Protein AF-A0A948C417-F1 (afdb_monomer_lite)

Structure (mmCIF, N/CA/C/O backbone):
data_AF-A0A948C417-F1
#
_entry.id   AF-A0A948C417-F1
#
loop_
_atom_site.group_PDB
_atom_site.id
_atom_site.type_symbol
_atom_site.label_atom_id
_atom_site.label_alt_id
_atom_site.label_comp_id
_atom_site.label_asym_id
_atom_site.label_entity_id
_atom_site.label_seq_id
_atom_site.pdbx_PDB_ins_code
_atom_site.Cartn_x
_atom_site.Cartn_y
_atom_site.Cartn_z
_atom_site.occupancy
_atom_site.B_iso_or_equiv
_atom_site.auth_seq_id
_atom_site.auth_comp_id
_atom_site.auth_asym_id
_atom_site.auth_atom_id
_atom_site.pdbx_PDB_model_num
ATOM 1 N N . MET A 1 1 ? 12.065 -10.168 -1.397 1.00 90.38 1 MET A N 1
ATOM 2 C CA . MET A 1 1 ? 12.237 -9.503 -0.080 1.00 90.38 1 MET A CA 1
ATOM 3 C C . MET A 1 1 ? 10.864 -9.201 0.503 1.00 90.38 1 MET A C 1
ATOM 5 O O . MET A 1 1 ? 9.954 -8.942 -0.272 1.00 90.38 1 MET A O 1
ATOM 9 N N . ILE A 1 2 ? 10.707 -9.248 1.830 1.00 92.25 2 ILE A N 1
ATOM 10 C CA . ILE A 1 2 ? 9.417 -9.048 2.515 1.00 92.25 2 ILE A CA 1
ATOM 11 C C . ILE A 1 2 ? 9.631 -8.093 3.697 1.00 92.25 2 ILE A C 1
ATOM 13 O O . ILE A 1 2 ? 10.535 -8.316 4.501 1.00 92.25 2 ILE A O 1
ATOM 17 N N . PHE A 1 3 ? 8.817 -7.040 3.799 1.00 92.94 3 PHE A N 1
ATOM 18 C CA . PHE A 1 3 ? 8.924 -5.995 4.823 1.00 92.94 3 PHE A CA 1
ATOM 19 C C . PHE A 1 3 ? 7.574 -5.759 5.500 1.00 92.94 3 PHE A C 1
ATOM 21 O O . PHE A 1 3 ? 6.584 -5.539 4.812 1.00 92.94 3 PHE A O 1
ATOM 28 N N . GLN A 1 4 ? 7.519 -5.768 6.832 1.00 92.75 4 GLN A N 1
ATOM 29 C CA . GLN A 1 4 ? 6.282 -5.484 7.568 1.00 92.75 4 GLN A CA 1
ATOM 30 C C . GLN A 1 4 ? 6.009 -3.978 7.629 1.00 92.75 4 GLN A C 1
ATOM 32 O O . GLN A 1 4 ? 6.925 -3.198 7.909 1.00 92.75 4 GLN A O 1
ATOM 37 N N . ILE A 1 5 ? 4.750 -3.571 7.444 1.00 91.94 5 ILE A N 1
ATOM 38 C CA . ILE A 1 5 ? 4.326 -2.192 7.699 1.00 91.94 5 ILE A CA 1
ATOM 39 C C . ILE A 1 5 ? 3.771 -2.087 9.122 1.00 91.94 5 ILE A C 1
ATOM 41 O O . ILE A 1 5 ? 2.879 -2.831 9.517 1.00 91.94 5 ILE A O 1
ATOM 45 N N . SER A 1 6 ? 4.285 -1.133 9.901 1.00 91.81 6 SER A N 1
ATOM 46 C CA . SER A 1 6 ? 3.744 -0.809 11.224 1.00 91.81 6 SER A CA 1
ATOM 47 C C . SER A 1 6 ? 2.848 0.426 11.161 1.00 91.81 6 SER A C 1
ATOM 49 O O . SER A 1 6 ? 3.296 1.509 10.779 1.00 91.81 6 SER A O 1
ATOM 51 N N . TYR A 1 7 ? 1.600 0.283 11.614 1.00 93.44 7 TYR A N 1
ATOM 52 C CA . TYR A 1 7 ? 0.636 1.385 11.714 1.00 93.44 7 TYR A CA 1
ATOM 53 C C . TYR A 1 7 ? 0.448 1.931 13.126 1.00 93.44 7 TYR A C 1
ATOM 55 O O . TYR A 1 7 ? -0.342 2.852 13.318 1.00 93.44 7 TYR A O 1
ATOM 63 N N . ALA A 1 8 ? 1.222 1.448 14.100 1.00 93.38 8 ALA A N 1
ATOM 64 C CA . ALA A 1 8 ? 1.035 1.748 15.522 1.00 93.38 8 ALA A CA 1
ATOM 65 C C . ALA A 1 8 ? 1.037 3.251 15.861 1.00 93.38 8 ALA A C 1
ATOM 67 O O . ALA A 1 8 ? 0.480 3.670 16.873 1.00 93.38 8 ALA A O 1
ATOM 68 N N . LYS A 1 9 ? 1.684 4.084 15.038 1.00 93.81 9 LYS A N 1
ATOM 69 C CA . LYS A 1 9 ? 1.646 5.545 15.185 1.00 93.81 9 LYS A CA 1
ATOM 70 C C . LYS A 1 9 ? 0.296 6.139 14.765 1.00 93.81 9 LYS A C 1
ATOM 72 O O . LYS A 1 9 ? -0.168 7.074 15.403 1.00 93.81 9 LYS A O 1
ATOM 77 N N . TYR A 1 10 ? -0.298 5.620 13.697 1.00 92.38 10 TYR A N 1
ATOM 78 C CA . TYR A 1 10 ? -1.516 6.142 13.078 1.00 92.38 10 TYR A CA 1
ATOM 79 C C . TYR A 1 10 ? -2.774 5.605 13.757 1.00 92.38 10 TYR A C 1
ATOM 81 O O . TYR A 1 10 ? -3.734 6.344 13.913 1.00 92.38 10 TYR A O 1
ATOM 89 N N . GLU A 1 11 ? -2.729 4.373 14.264 1.00 93.38 11 GLU A N 1
ATOM 90 C CA . GLU A 1 11 ? -3.813 3.762 15.052 1.00 93.38 11 GLU A CA 1
ATOM 91 C C . GLU A 1 11 ? -4.072 4.475 16.386 1.00 93.38 11 GLU A C 1
ATOM 93 O O . GLU A 1 11 ? -5.110 4.281 17.000 1.00 93.38 11 GLU A O 1
ATOM 98 N N . LYS A 1 12 ? -3.140 5.322 16.839 1.00 94.31 12 LYS A N 1
ATOM 99 C CA . LYS A 1 12 ? -3.321 6.186 18.018 1.00 94.31 12 LYS A CA 1
ATOM 100 C C . LYS A 1 12 ? -4.044 7.497 17.713 1.00 94.31 12 LYS A C 1
ATOM 102 O O . LYS A 1 12 ? -4.354 8.237 18.640 1.00 94.31 12 LYS A O 1
ATOM 107 N N . VAL A 1 13 ? -4.189 7.832 16.434 1.00 96.19 13 VAL A N 1
ATOM 108 C CA . VAL A 1 13 ? -4.644 9.149 15.965 1.00 96.19 13 VAL A CA 1
ATOM 109 C C . VAL A 1 13 ? -5.923 9.028 15.145 1.00 96.19 13 VAL A C 1
ATOM 111 O O . VAL A 1 13 ? -6.763 9.918 15.204 1.00 96.19 13 VAL A O 1
ATOM 114 N N . TYR A 1 14 ? -6.066 7.935 14.399 1.00 95.06 14 TYR A N 1
ATOM 115 C CA . TYR A 1 14 ? -7.154 7.699 13.463 1.00 95.06 14 TYR A CA 1
ATOM 116 C C . TYR A 1 14 ? -7.905 6.419 13.810 1.00 95.06 14 TYR A C 1
ATOM 118 O O . TYR A 1 14 ? -7.303 5.433 14.237 1.00 95.06 14 TYR A O 1
ATOM 126 N N . GLU A 1 15 ? -9.207 6.408 13.528 1.00 94.12 15 GLU A N 1
ATOM 127 C CA . GLU A 1 15 ? -10.091 5.267 13.768 1.00 94.12 15 GLU A CA 1
ATOM 128 C C . GLU A 1 15 ? -11.013 5.005 12.565 1.00 94.12 15 GLU A C 1
ATOM 130 O O . GLU A 1 15 ? -11.184 5.847 11.679 1.00 94.12 15 GLU A O 1
ATOM 135 N N . GLY A 1 16 ? -11.607 3.808 12.518 1.00 94.00 16 GLY A N 1
ATOM 136 C CA . GLY A 1 16 ? -12.626 3.441 11.532 1.00 94.00 16 GLY A CA 1
ATOM 137 C C . GLY A 1 16 ? -12.200 3.666 10.075 1.00 94.00 16 GLY A C 1
ATOM 138 O O . GLY A 1 16 ? -11.131 3.234 9.645 1.00 94.00 16 GLY A O 1
ATOM 139 N N . ALA A 1 17 ? -13.060 4.333 9.303 1.00 95.06 17 ALA A N 1
ATOM 140 C CA . ALA A 1 17 ? -12.845 4.570 7.875 1.00 95.06 17 ALA A CA 1
ATOM 141 C C . ALA A 1 17 ? -11.637 5.477 7.580 1.00 95.06 17 ALA A C 1
ATOM 143 O O . ALA A 1 17 ? -10.959 5.285 6.571 1.00 95.06 17 ALA A O 1
ATOM 144 N N . GLU A 1 18 ? -11.340 6.436 8.460 1.00 94.56 18 GLU A N 1
ATOM 145 C CA . GLU A 1 18 ? -10.199 7.337 8.286 1.00 94.56 18 GLU A CA 1
ATOM 146 C C . GLU A 1 18 ? -8.878 6.579 8.435 1.00 94.56 18 GLU A C 1
ATOM 148 O O . GLU A 1 18 ? -7.983 6.717 7.602 1.00 94.56 18 GLU A O 1
ATOM 153 N N . LEU A 1 19 ? -8.788 5.692 9.432 1.00 94.62 19 LEU A N 1
ATOM 154 C CA . LEU A 1 19 ? -7.623 4.828 9.609 1.00 94.62 19 LEU A CA 1
ATOM 155 C C . LEU A 1 19 ? -7.376 3.948 8.376 1.00 94.62 19 LEU A C 1
ATOM 157 O O . LEU A 1 19 ? -6.230 3.801 7.953 1.00 94.62 19 LEU A O 1
ATOM 161 N N . ILE A 1 20 ? -8.432 3.389 7.777 1.00 93.50 20 ILE A N 1
ATOM 162 C CA . ILE A 1 20 ? -8.325 2.570 6.559 1.00 93.50 20 ILE A CA 1
ATOM 163 C C . ILE A 1 20 ? -7.755 3.398 5.399 1.00 93.50 20 ILE A C 1
ATOM 165 O O . ILE A 1 20 ? -6.813 2.960 4.738 1.00 93.50 20 ILE A O 1
ATOM 169 N N . ALA A 1 21 ? -8.268 4.613 5.188 1.00 95.56 21 ALA A N 1
ATOM 170 C CA . ALA A 1 21 ? -7.776 5.505 4.139 1.00 95.56 21 ALA A CA 1
ATOM 171 C C . ALA A 1 21 ? -6.303 5.895 4.355 1.00 95.56 21 ALA A C 1
ATOM 173 O O . ALA A 1 21 ? -5.514 5.910 3.409 1.00 95.56 21 ALA A O 1
ATOM 174 N N . VAL A 1 22 ? -5.906 6.156 5.605 1.00 96.06 22 VAL A N 1
ATOM 175 C CA . VAL A 1 22 ? -4.514 6.465 5.964 1.00 96.06 22 VAL A CA 1
ATOM 176 C C . VAL A 1 22 ? -3.593 5.273 5.694 1.00 96.06 22 VAL A C 1
ATOM 178 O O . VAL A 1 22 ? -2.529 5.462 5.103 1.00 96.06 22 VAL A O 1
ATOM 181 N N . LYS A 1 23 ? -3.995 4.048 6.062 1.00 95.00 23 LYS A N 1
ATOM 182 C CA . LYS A 1 23 ? -3.223 2.823 5.777 1.00 95.00 23 LYS A CA 1
ATOM 183 C C . LYS A 1 23 ? -2.987 2.651 4.271 1.00 95.00 23 LYS A C 1
ATOM 185 O O . LYS A 1 23 ? -1.838 2.556 3.844 1.00 95.00 23 LYS A O 1
ATOM 190 N N . GLN A 1 24 ? -4.042 2.768 3.462 1.00 94.62 24 GLN A N 1
ATOM 191 C CA . GLN A 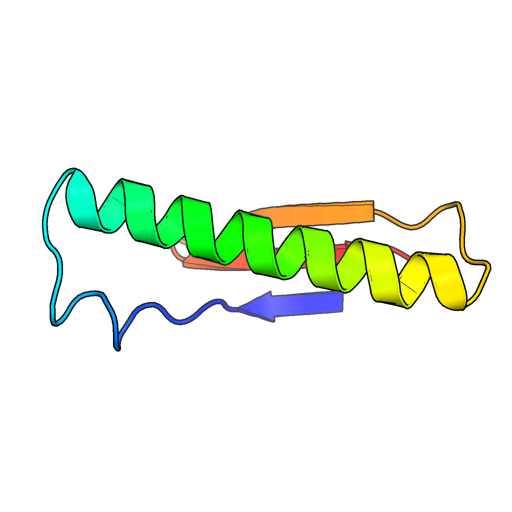1 24 ? -3.945 2.703 1.997 1.00 94.62 24 GLN A CA 1
ATOM 192 C C . GLN A 1 24 ? -3.057 3.811 1.413 1.00 94.62 24 GLN A C 1
ATOM 194 O O . GLN A 1 24 ? -2.283 3.587 0.480 1.00 94.62 24 GLN A O 1
ATOM 199 N N . MET A 1 25 ? -3.141 5.029 1.952 1.00 96.25 25 MET A N 1
ATOM 200 C CA . MET A 1 25 ? -2.287 6.135 1.518 1.00 96.25 25 MET A CA 1
ATOM 201 C C . MET A 1 25 ? -0.807 5.842 1.794 1.00 96.25 25 MET A C 1
ATOM 203 O O . MET A 1 25 ? 0.036 6.077 0.926 1.00 96.25 25 MET A O 1
ATOM 207 N N . ILE A 1 26 ? -0.489 5.305 2.976 1.00 95.38 26 ILE A N 1
ATOM 208 C CA . ILE A 1 26 ? 0.872 4.909 3.358 1.00 95.38 26 ILE A CA 1
ATOM 209 C C . ILE A 1 26 ? 1.404 3.832 2.408 1.00 95.38 26 ILE A C 1
ATOM 211 O O . ILE A 1 26 ? 2.500 3.990 1.869 1.00 95.38 26 ILE A O 1
ATOM 215 N N . GLU A 1 27 ? 0.624 2.779 2.163 1.00 95.50 27 GLU A N 1
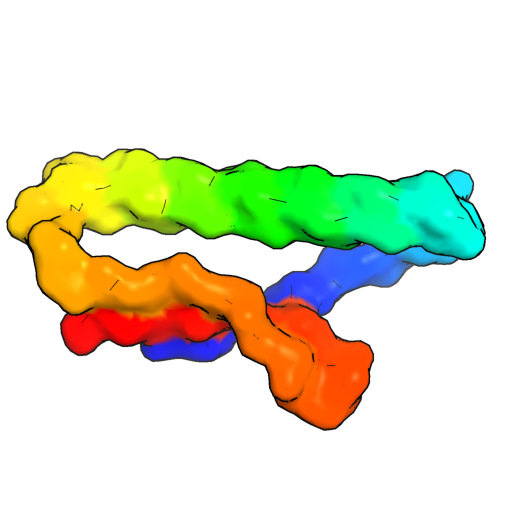ATOM 216 C CA . GLU A 1 27 ? 0.978 1.684 1.250 1.00 95.50 27 GLU A CA 1
ATOM 217 C C . GLU A 1 27 ? 1.312 2.206 -0.153 1.00 95.50 27 GLU A C 1
ATOM 219 O O . GLU A 1 27 ? 2.385 1.923 -0.691 1.00 95.50 27 GLU A O 1
ATOM 224 N N . ASN A 1 28 ? 0.451 3.062 -0.709 1.00 96.62 28 ASN A N 1
ATOM 225 C CA . ASN A 1 28 ? 0.655 3.665 -2.025 1.00 96.62 28 ASN A CA 1
ATOM 226 C C . ASN A 1 28 ? 1.919 4.534 -2.093 1.00 96.62 28 ASN A C 1
ATOM 228 O O . ASN A 1 28 ? 2.660 4.488 -3.079 1.00 96.62 28 ASN A O 1
ATOM 232 N N . ILE A 1 29 ? 2.194 5.322 -1.047 1.00 96.75 29 ILE A N 1
ATOM 233 C CA . ILE A 1 29 ? 3.418 6.130 -0.965 1.00 96.75 29 ILE A CA 1
ATOM 234 C C . ILE A 1 29 ? 4.652 5.227 -0.947 1.00 96.75 29 ILE A C 1
ATOM 236 O O . ILE A 1 29 ? 5.636 5.526 -1.630 1.00 96.75 29 ILE A O 1
ATOM 240 N N . ILE A 1 30 ? 4.625 4.133 -0.185 1.00 95.88 30 ILE A N 1
ATOM 241 C CA . ILE A 1 30 ? 5.747 3.194 -0.109 1.00 95.88 30 ILE A CA 1
ATOM 242 C C . ILE A 1 30 ? 5.987 2.547 -1.476 1.00 95.88 30 ILE A C 1
ATOM 244 O O . ILE A 1 30 ? 7.111 2.612 -1.978 1.00 95.88 30 ILE A O 1
ATOM 248 N N . LEU A 1 31 ? 4.945 2.005 -2.113 1.00 96.12 31 LEU A N 1
ATOM 249 C CA . LEU A 1 31 ? 5.051 1.369 -3.429 1.00 96.12 31 LEU A CA 1
ATOM 250 C C . LEU A 1 31 ? 5.593 2.330 -4.493 1.00 96.12 31 LEU A C 1
ATOM 252 O O . LEU A 1 31 ? 6.530 1.985 -5.210 1.00 96.12 31 LEU A O 1
ATOM 256 N N . LYS A 1 32 ? 5.096 3.572 -4.539 1.00 96.62 32 LYS A N 1
ATOM 257 C CA . LYS A 1 32 ? 5.589 4.598 -5.473 1.00 96.62 32 LYS A CA 1
ATOM 258 C C . LYS A 1 32 ? 7.065 4.940 -5.247 1.00 96.62 32 LYS A C 1
ATOM 260 O O . LYS A 1 32 ? 7.807 5.194 -6.196 1.00 96.62 32 LYS A O 1
ATOM 265 N N . ASN A 1 33 ? 7.509 4.966 -3.991 1.00 95.88 33 ASN A N 1
ATOM 266 C CA . ASN A 1 33 ? 8.916 5.198 -3.672 1.00 95.88 33 ASN A CA 1
ATOM 267 C C . ASN A 1 33 ? 9.803 4.014 -4.067 1.00 95.88 33 ASN A C 1
ATOM 269 O O . ASN A 1 33 ? 10.926 4.234 -4.522 1.00 95.88 33 ASN A O 1
ATOM 273 N N . ILE A 1 34 ? 9.318 2.782 -3.895 1.00 94.44 34 ILE A N 1
ATOM 274 C CA . ILE A 1 34 ? 10.015 1.574 -4.349 1.00 94.44 34 ILE A CA 1
ATOM 275 C C . ILE A 1 34 ? 10.161 1.610 -5.868 1.00 94.44 34 ILE A C 1
ATOM 277 O O . ILE A 1 34 ? 11.285 1.511 -6.355 1.00 94.44 34 ILE A O 1
ATOM 281 N N . ASP A 1 35 ? 9.072 1.869 -6.592 1.00 94.19 35 ASP A N 1
ATOM 282 C CA . ASP A 1 35 ? 9.088 1.987 -8.051 1.00 94.19 35 ASP A CA 1
ATOM 283 C C . ASP A 1 35 ? 10.092 3.032 -8.536 1.00 94.19 35 ASP A C 1
ATOM 285 O O . ASP A 1 35 ? 10.986 2.732 -9.329 1.00 94.19 35 ASP A O 1
ATOM 289 N N . SER A 1 36 ? 10.047 4.241 -7.971 1.00 94.56 36 SER A N 1
ATOM 290 C CA . SER A 1 36 ? 10.976 5.308 -8.348 1.00 94.56 36 SER A CA 1
ATOM 291 C C . SER A 1 36 ? 12.443 4.962 -8.069 1.00 94.56 36 SER A C 1
ATOM 293 O O . SER A 1 36 ? 13.336 5.459 -8.755 1.00 94.56 36 SER A O 1
ATOM 2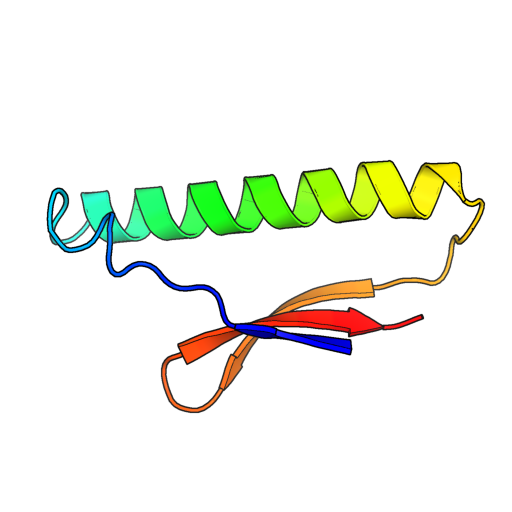95 N N . ARG A 1 37 ? 12.727 4.149 -7.046 1.00 93.94 37 ARG A N 1
ATOM 296 C CA . ARG A 1 37 ? 14.097 3.742 -6.707 1.00 93.94 37 ARG A CA 1
ATOM 297 C C . ARG A 1 37 ? 14.582 2.604 -7.592 1.00 93.94 37 ARG A C 1
ATOM 299 O O . ARG A 1 37 ? 15.702 2.687 -8.081 1.00 93.94 37 ARG A O 1
ATOM 306 N N . ILE A 1 38 ? 13.763 1.578 -7.803 1.00 91.81 38 ILE A N 1
ATOM 307 C CA . ILE A 1 38 ? 14.147 0.400 -8.586 1.00 91.81 38 ILE A CA 1
ATOM 308 C C . ILE A 1 38 ? 14.256 0.749 -10.076 1.00 91.81 38 ILE A C 1
ATOM 310 O O . ILE A 1 38 ? 15.246 0.387 -10.711 1.00 91.81 38 ILE A O 1
ATOM 314 N N . SER A 1 39 ? 13.332 1.553 -10.609 1.00 89.94 39 SER A N 1
ATOM 315 C CA . SER A 1 39 ? 13.401 2.035 -11.999 1.00 89.94 39 SER A CA 1
ATOM 316 C C . SER A 1 39 ? 14.696 2.800 -12.300 1.00 89.94 39 SER A C 1
ATOM 318 O O . SER A 1 39 ? 15.292 2.617 -13.360 1.00 89.94 39 SER A O 1
ATOM 320 N N . LYS A 1 40 ? 15.206 3.598 -11.350 1.00 93.94 40 LYS A N 1
ATOM 321 C CA . LYS A 1 40 ? 16.499 4.301 -11.481 1.00 93.94 40 LYS A CA 1
ATOM 322 C C . LYS A 1 40 ? 17.708 3.369 -11.540 1.00 93.94 40 LYS A C 1
ATOM 324 O O . LYS A 1 40 ? 18.758 3.792 -12.013 1.00 93.94 40 LYS A O 1
ATOM 329 N N . LEU A 1 41 ? 17.578 2.134 -11.059 1.00 92.25 41 LEU A N 1
ATOM 330 C CA . LEU A 1 41 ? 18.622 1.111 -11.137 1.00 92.25 41 LEU A CA 1
ATOM 331 C C . LEU A 1 41 ? 18.578 0.329 -12.461 1.00 92.25 41 LEU A C 1
ATOM 333 O O . LEU A 1 41 ? 19.418 -0.540 -12.669 1.00 92.25 41 LEU A O 1
ATOM 337 N N . GLY A 1 42 ? 17.623 0.625 -13.352 1.00 89.75 42 GLY A N 1
ATOM 338 C CA . GLY A 1 42 ? 17.478 -0.055 -14.641 1.00 89.75 42 GLY A CA 1
ATOM 339 C C . GLY A 1 42 ? 16.870 -1.456 -14.546 1.00 89.75 42 GLY A C 1
ATOM 340 O O . GLY A 1 42 ? 16.974 -2.228 -15.4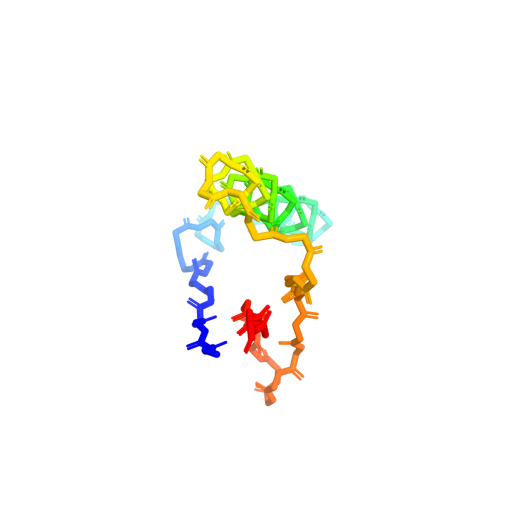94 1.00 89.75 42 GLY A O 1
ATOM 341 N N . VAL A 1 43 ? 16.244 -1.798 -13.417 1.00 89.50 43 VAL A N 1
ATOM 342 C CA . VAL A 1 43 ? 15.578 -3.090 -13.218 1.00 89.50 43 VAL A CA 1
ATOM 343 C C . VAL A 1 43 ? 14.125 -2.968 -13.683 1.00 89.50 43 VAL A C 1
ATOM 345 O O . VAL A 1 43 ? 13.344 -2.238 -13.074 1.00 89.50 43 VAL A O 1
ATOM 348 N N . SER A 1 44 ? 13.768 -3.659 -14.769 1.00 82.62 44 SER A N 1
ATOM 349 C CA . SER A 1 44 ? 12.421 -3.619 -15.366 1.00 82.62 44 SER A CA 1
ATOM 350 C C . SER A 1 44 ? 11.475 -4.690 -14.832 1.00 82.62 44 SER A C 1
ATOM 352 O O . SER A 1 44 ? 10.273 -4.460 -14.772 1.00 82.62 44 SER A O 1
ATOM 354 N N . ASP A 1 45 ? 12.010 -5.842 -14.428 1.00 88.81 45 ASP A N 1
ATOM 355 C CA . ASP A 1 45 ? 11.206 -7.052 -14.203 1.00 88.81 45 ASP A CA 1
ATOM 356 C C . ASP A 1 45 ? 10.828 -7.253 -12.729 1.00 88.81 45 ASP A C 1
ATOM 358 O O . ASP A 1 45 ? 10.369 -8.320 -12.324 1.00 88.81 45 ASP A O 1
ATOM 362 N N . TYR A 1 46 ? 11.000 -6.210 -11.917 1.00 93.56 46 TYR A N 1
ATOM 363 C CA . TYR A 1 46 ? 10.648 -6.261 -10.510 1.00 93.56 46 TYR A CA 1
ATOM 364 C C . TYR A 1 46 ? 9.127 -6.178 -10.311 1.00 93.56 46 TYR A C 1
ATOM 366 O O . TYR A 1 46 ? 8.395 -5.578 -11.103 1.00 93.56 46 TYR A O 1
ATOM 374 N N . LYS A 1 47 ? 8.645 -6.723 -9.194 1.00 94.25 47 LYS A N 1
ATOM 375 C CA . LYS A 1 47 ? 7.262 -6.542 -8.733 1.00 94.25 47 LYS A CA 1
ATOM 376 C C . LYS A 1 47 ? 7.263 -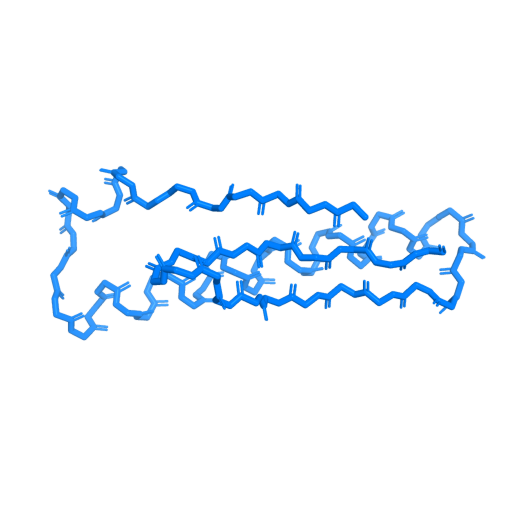6.086 -7.289 1.00 94.25 47 LYS A C 1
ATOM 378 O O . LYS A 1 47 ? 7.961 -6.663 -6.463 1.00 94.25 47 LYS A O 1
ATOM 383 N N . ALA A 1 48 ? 6.471 -5.066 -6.977 1.00 94.94 48 ALA A N 1
ATOM 384 C CA . ALA A 1 48 ? 6.242 -4.619 -5.610 1.00 94.94 48 ALA A CA 1
ATOM 385 C C . ALA A 1 48 ? 4.739 -4.548 -5.332 1.00 94.94 48 ALA A C 1
ATOM 387 O O . ALA A 1 48 ? 4.002 -3.927 -6.097 1.00 94.94 48 ALA A O 1
ATOM 388 N N . TYR A 1 49 ? 4.284 -5.183 -4.255 1.00 95.94 49 TYR A N 1
ATOM 389 C CA . TYR A 1 49 ? 2.867 -5.230 -3.892 1.00 95.94 49 TYR A CA 1
ATOM 390 C C . TYR A 1 49 ? 2.672 -5.375 -2.381 1.00 95.94 49 TYR A C 1
ATOM 392 O O . TYR A 1 49 ? 3.583 -5.778 -1.656 1.00 95.94 49 TYR A O 1
ATOM 400 N N . VAL A 1 50 ? 1.473 -5.022 -1.914 1.00 95.56 50 VAL A N 1
ATOM 401 C CA . VAL A 1 50 ? 1.040 -5.293 -0.539 1.00 95.56 50 VAL A CA 1
ATOM 402 C C . VAL A 1 50 ? 0.477 -6.710 -0.477 1.00 95.56 50 VAL A C 1
ATOM 404 O O . VAL A 1 50 ? -0.301 -7.107 -1.344 1.00 95.56 50 VAL A O 1
ATOM 407 N N . GLN A 1 51 ? 0.858 -7.465 0.545 1.00 94.19 51 GLN A N 1
ATOM 408 C CA . GLN A 1 51 ? 0.302 -8.772 0.857 1.00 94.19 51 GLN A CA 1
ATOM 409 C C . GLN A 1 51 ? -0.051 -8.835 2.339 1.00 94.19 51 GLN A C 1
ATOM 411 O O . GLN A 1 51 ? 0.805 -8.592 3.188 1.00 94.19 51 GLN A O 1
ATOM 416 N N . ASP A 1 52 ? -1.286 -9.215 2.649 1.00 89.75 52 ASP A N 1
ATOM 417 C CA . ASP A 1 52 ? -1.673 -9.546 4.015 1.00 89.75 52 ASP A CA 1
ATOM 418 C C . ASP A 1 52 ? -1.190 -10.958 4.363 1.00 89.75 52 ASP A C 1
ATOM 420 O O . ASP A 1 52 ? -1.548 -11.941 3.709 1.00 89.75 52 ASP A O 1
ATOM 424 N N . LEU A 1 53 ? -0.361 -11.062 5.402 1.00 86.62 53 LEU A N 1
ATOM 425 C CA . LEU A 1 53 ? 0.090 -12.326 5.979 1.00 86.62 53 LEU A CA 1
ATOM 426 C C . LEU A 1 53 ? -0.275 -12.318 7.463 1.00 86.62 53 LEU A C 1
ATOM 428 O O . LEU A 1 53 ? 0.258 -11.515 8.224 1.00 86.62 53 LEU A O 1
ATOM 432 N N . ASN A 1 54 ? -1.166 -13.219 7.884 1.00 84.75 54 ASN A N 1
ATOM 433 C CA . ASN A 1 54 ? -1.641 -13.310 9.274 1.00 84.75 54 ASN A CA 1
ATOM 434 C C . ASN A 1 54 ? -2.201 -11.974 9.811 1.00 84.75 54 ASN A C 1
ATOM 436 O O . ASN A 1 54 ? -1.785 -11.511 10.872 1.00 84.75 54 ASN A O 1
ATOM 440 N N . ASP A 1 55 ? -3.096 -11.333 9.050 1.00 81.69 55 ASP A N 1
ATOM 441 C CA . ASP A 1 55 ? -3.732 -10.046 9.394 1.00 81.69 55 ASP A CA 1
ATOM 442 C C . ASP A 1 55 ? -2.749 -8.877 9.593 1.00 81.69 55 ASP A C 1
ATOM 444 O O . ASP A 1 55 ? -3.054 -7.872 10.241 1.00 81.69 55 A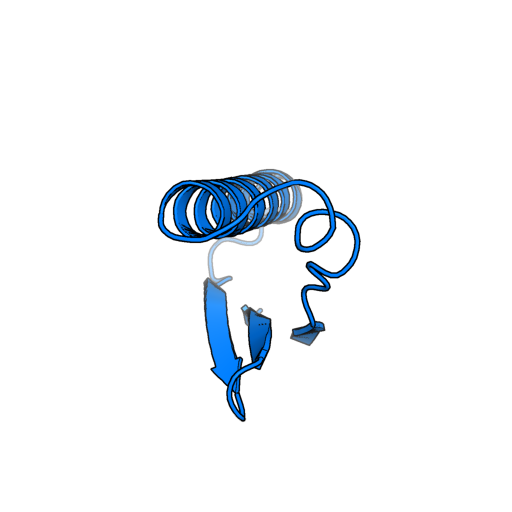SP A O 1
ATOM 448 N N . GLN A 1 56 ? -1.542 -9.009 9.046 1.00 83.88 56 GLN A N 1
ATOM 449 C CA . GLN A 1 56 ? -0.526 -7.970 9.034 1.00 83.88 56 GLN A CA 1
ATOM 450 C C . GLN A 1 56 ? -0.142 -7.670 7.582 1.00 83.88 56 GLN A C 1
ATOM 452 O O . GLN A 1 56 ? 0.192 -8.601 6.845 1.00 83.88 56 GLN A O 1
ATOM 457 N N . PRO A 1 57 ? -0.146 -6.399 7.161 1.00 89.19 57 PRO A N 1
ATOM 458 C CA . PRO A 1 57 ? 0.243 -6.038 5.811 1.00 89.19 57 PRO A CA 1
ATOM 459 C C . PRO A 1 57 ? 1.761 -5.987 5.673 1.00 89.19 57 PRO A C 1
ATOM 461 O O . PRO A 1 57 ? 2.486 -5.365 6.463 1.00 89.19 57 PRO A O 1
ATOM 464 N N . TYR A 1 58 ? 2.235 -6.619 4.609 1.00 94.06 58 TYR A N 1
ATOM 465 C CA . TYR A 1 58 ? 3.628 -6.651 4.206 1.00 94.06 58 TYR A CA 1
ATOM 466 C C . TYR A 1 58 ? 3.794 -6.048 2.820 1.00 94.06 58 TYR A C 1
ATOM 468 O O . TYR A 1 58 ? 2.972 -6.255 1.936 1.00 94.06 58 TYR A O 1
ATOM 476 N N . ILE A 1 59 ? 4.911 -5.363 2.604 1.00 94.94 59 ILE A N 1
ATOM 477 C CA . ILE A 1 59 ? 5.411 -5.073 1.268 1.00 94.94 59 ILE A CA 1
ATOM 478 C C . ILE A 1 59 ? 6.279 -6.233 0.812 1.00 94.94 59 ILE A C 1
ATOM 480 O O . ILE A 1 59 ? 7.305 -6.540 1.429 1.00 94.94 59 ILE A O 1
ATOM 484 N N . VAL A 1 60 ? 5.893 -6.836 -0.302 1.00 94.56 60 VAL A N 1
ATOM 485 C CA . VAL A 1 60 ? 6.686 -7.838 -1.001 1.00 94.56 60 VAL A CA 1
ATOM 486 C C . VAL A 1 60 ? 7.347 -7.178 -2.198 1.00 94.56 60 VAL A C 1
ATOM 488 O O . VAL A 1 60 ? 6.703 -6.436 -2.935 1.00 94.56 60 VAL A O 1
ATOM 491 N N . VAL A 1 61 ? 8.645 -7.430 -2.365 1.00 93.31 61 VAL A N 1
ATOM 492 C CA . VAL A 1 61 ? 9.430 -7.000 -3.527 1.00 93.31 61 VAL A CA 1
ATOM 493 C C . VAL A 1 61 ? 10.109 -8.219 -4.139 1.00 93.31 61 VAL A C 1
ATOM 495 O O . VAL A 1 61 ? 10.941 -8.854 -3.483 1.00 93.31 61 VAL A O 1
ATOM 498 N N . GLU A 1 62 ? 9.775 -8.530 -5.381 1.00 92.88 62 GLU A N 1
ATOM 499 C CA . GLU A 1 62 ? 10.356 -9.602 -6.191 1.00 92.88 62 GLU A CA 1
ATOM 500 C C . GLU A 1 62 ? 11.283 -8.976 -7.238 1.00 92.88 62 GLU A C 1
ATOM 502 O O . GLU A 1 62 ? 10.903 -7.989 -7.869 1.00 92.88 62 GLU A O 1
ATOM 507 N N . ILE A 1 63 ? 12.505 -9.503 -7.365 1.00 84.94 63 ILE A N 1
ATOM 508 C CA . ILE A 1 63 ? 13.554 -9.069 -8.303 1.00 84.94 63 ILE A CA 1
ATOM 509 C C . ILE A 1 63 ? 14.166 -10.323 -8.917 1.00 84.94 63 ILE A C 1
ATOM 511 O O . ILE A 1 63 ? 14.379 -11.278 -8.131 1.00 84.94 63 ILE A O 1
#

Radius of gyration: 13.16 Å; chains: 1; bounding box: 32×22×33 Å

Sequence (63 aa):
MIFQISYAKYEKVYEGAELIAVKQMIENIILKNIDSRISKLGVSDYKAYVQDLNDQPYIVVEI

Secondary structure (DSSP, 8-state):
-EEEPP-TTTTTT--HHHHHHHHHHHHHHHHHHHHHHHHTTT--S-EEEEEEETTEEEEEEE-

Foldseek 3Di:
DKAFDDCPVVCVPDDDPRSVVVVVVVQVVVLVVVCVVVVVVVDDPKDWDWDDDPNTIMIDIDD

pLDDT: mean 92.87, std 3.47, range [81.69, 96.75]